Protein AF-A0A2A4W4A3-F1 (afdb_monomer)

Structure (mmCIF, N/CA/C/O backbone):
data_AF-A0A2A4W4A3-F1
#
_entry.id   AF-A0A2A4W4A3-F1
#
loop_
_atom_site.group_PDB
_atom_site.id
_atom_site.type_symbol
_atom_site.label_atom_id
_atom_site.label_alt_id
_atom_site.label_comp_id
_atom_site.label_asym_id
_atom_site.label_entity_id
_atom_site.label_seq_id
_atom_site.pdbx_PDB_ins_code
_atom_site.Cartn_x
_atom_site.Cartn_y
_atom_site.Cartn_z
_atom_site.occupancy
_atom_site.B_iso_or_equiv
_atom_site.auth_seq_id
_atom_site.auth_comp_id
_atom_site.auth_asym_id
_atom_site.auth_atom_id
_atom_site.pdbx_PDB_model_num
ATOM 1 N N . MET A 1 1 ? 44.476 -10.614 -15.004 1.00 56.69 1 MET A N 1
ATOM 2 C CA . MET A 1 1 ? 43.140 -10.050 -14.685 1.00 56.69 1 MET A CA 1
ATOM 3 C C . MET A 1 1 ? 42.262 -10.934 -13.776 1.00 56.69 1 MET A C 1
ATOM 5 O O . MET A 1 1 ? 41.176 -10.491 -13.438 1.00 56.69 1 MET A O 1
ATOM 9 N N . GLY A 1 2 ? 42.696 -12.119 -13.307 1.00 57.00 2 GLY A N 1
ATOM 10 C CA . GLY A 1 2 ? 41.858 -12.995 -12.454 1.00 57.00 2 GLY A CA 1
ATOM 11 C C . GLY A 1 2 ? 41.761 -12.610 -10.965 1.00 57.00 2 GLY A C 1
ATOM 12 O O . GLY A 1 2 ? 40.708 -12.763 -10.360 1.00 57.00 2 GLY A O 1
ATOM 13 N N . LEU A 1 3 ? 42.813 -12.021 -10.385 1.00 56.38 3 LEU A N 1
ATOM 14 C CA . LEU A 1 3 ? 42.888 -11.751 -8.936 1.00 56.38 3 LEU A CA 1
ATOM 15 C C . LEU A 1 3 ? 41.936 -10.642 -8.440 1.00 56.38 3 LEU A C 1
ATOM 17 O O . LEU A 1 3 ? 41.544 -10.627 -7.275 1.00 56.38 3 LEU A O 1
ATOM 21 N N . ALA A 1 4 ? 41.541 -9.704 -9.305 1.00 59.66 4 ALA A N 1
ATOM 22 C CA . ALA A 1 4 ? 40.637 -8.613 -8.923 1.00 59.66 4 ALA A CA 1
ATOM 23 C C . ALA A 1 4 ? 39.175 -9.081 -8.777 1.00 59.66 4 ALA A C 1
ATOM 25 O O . ALA A 1 4 ? 38.433 -8.556 -7.946 1.00 59.66 4 ALA A O 1
ATOM 26 N N . LEU A 1 5 ? 38.771 -10.092 -9.552 1.00 58.62 5 LEU A N 1
ATOM 27 C CA . LEU A 1 5 ? 37.419 -10.654 -9.519 1.00 58.62 5 LEU A CA 1
ATOM 28 C C . LEU A 1 5 ? 37.188 -11.523 -8.276 1.00 58.62 5 LEU A C 1
ATOM 30 O O . LEU A 1 5 ? 36.138 -11.415 -7.641 1.00 58.62 5 LEU A O 1
ATOM 34 N N . GLU A 1 6 ? 38.182 -12.317 -7.879 1.00 62.84 6 GLU A N 1
ATOM 35 C CA . GLU A 1 6 ? 38.089 -13.180 -6.694 1.00 62.84 6 GLU A CA 1
ATOM 36 C C . GLU A 1 6 ? 38.013 -12.367 -5.395 1.00 62.84 6 GLU A C 1
ATOM 38 O O . GLU A 1 6 ? 37.183 -12.650 -4.526 1.00 62.84 6 GLU A O 1
ATOM 43 N N . ASN A 1 7 ? 38.792 -11.286 -5.292 1.00 70.44 7 ASN A N 1
ATOM 44 C CA . ASN A 1 7 ? 38.771 -10.408 -4.121 1.00 70.44 7 ASN A CA 1
ATOM 45 C C . ASN A 1 7 ? 37.422 -9.686 -3.945 1.00 70.44 7 ASN A C 1
ATOM 47 O O . ASN A 1 7 ? 36.912 -9.603 -2.827 1.00 70.44 7 ASN A O 1
ATOM 51 N N . ASN A 1 8 ? 36.794 -9.240 -5.040 1.00 73.69 8 ASN A N 1
ATOM 52 C CA . ASN A 1 8 ? 35.477 -8.591 -5.005 1.00 73.69 8 ASN A CA 1
ATOM 53 C C . ASN A 1 8 ? 34.369 -9.567 -4.564 1.00 73.69 8 ASN A C 1
ATOM 55 O O . ASN A 1 8 ? 33.483 -9.220 -3.776 1.00 73.69 8 ASN A O 1
ATOM 59 N N . LEU A 1 9 ? 34.437 -10.820 -5.028 1.00 73.81 9 LEU A N 1
ATOM 60 C CA . LEU A 1 9 ? 33.472 -11.854 -4.658 1.00 73.81 9 LEU A CA 1
ATOM 61 C C . LEU A 1 9 ? 33.577 -12.215 -3.168 1.00 73.81 9 LEU A C 1
ATOM 63 O O . LEU A 1 9 ? 32.561 -12.294 -2.470 1.00 73.81 9 LEU A O 1
ATOM 67 N N . LEU A 1 10 ? 34.802 -12.376 -2.660 1.00 71.88 10 LEU A N 1
ATOM 68 C CA . LEU A 1 10 ? 35.056 -12.677 -1.250 1.00 71.88 10 LEU A CA 1
ATOM 69 C C . LEU A 1 10 ? 34.608 -11.538 -0.327 1.00 71.88 10 LEU A C 1
ATOM 71 O O . LEU A 1 10 ? 34.038 -11.792 0.738 1.00 71.88 10 LEU A O 1
ATOM 75 N N . GLU A 1 11 ? 34.789 -10.286 -0.744 1.00 74.94 11 GLU A N 1
ATOM 76 C CA . GLU A 1 11 ? 34.325 -9.125 0.013 1.00 74.94 11 GLU A CA 1
ATOM 77 C C . GLU A 1 11 ? 32.788 -9.053 0.071 1.00 74.94 11 GLU A C 1
ATOM 79 O O . GLU A 1 11 ? 32.203 -8.890 1.149 1.00 74.94 11 GLU A O 1
ATOM 84 N N . LYS A 1 12 ? 32.106 -9.299 -1.057 1.00 71.88 12 LYS A N 1
ATOM 85 C CA . LYS A 1 12 ? 30.635 -9.380 -1.113 1.00 71.88 12 LYS A CA 1
ATOM 86 C C . LYS A 1 12 ? 30.081 -10.492 -0.222 1.00 71.88 12 LYS A C 1
ATOM 88 O O . LYS A 1 12 ? 29.077 -10.284 0.467 1.00 71.88 12 LYS A O 1
ATOM 93 N N . LEU A 1 13 ? 30.724 -11.660 -0.192 1.00 75.69 13 LEU A N 1
ATOM 94 C CA . LEU A 1 13 ? 30.311 -12.776 0.665 1.00 75.69 13 LEU A CA 1
ATOM 95 C C . LEU A 1 13 ? 30.514 -12.464 2.156 1.00 75.69 13 LEU A C 1
ATOM 97 O O . LEU A 1 13 ? 29.621 -12.737 2.967 1.00 75.69 13 LEU A O 1
ATOM 101 N N . ARG A 1 14 ? 31.633 -11.824 2.519 1.00 76.00 14 ARG A N 1
ATOM 102 C CA . ARG A 1 14 ? 31.913 -11.379 3.894 1.00 76.00 14 ARG A CA 1
ATOM 103 C C . ARG A 1 14 ? 30.868 -10.371 4.383 1.00 76.00 14 ARG A C 1
ATOM 105 O O . ARG A 1 14 ? 30.318 -10.540 5.475 1.00 76.00 14 ARG A O 1
ATOM 112 N N . ASN A 1 15 ? 30.517 -9.392 3.549 1.00 68.50 15 ASN A N 1
ATOM 113 C CA . ASN A 1 15 ? 29.522 -8.367 3.877 1.00 68.50 15 ASN A CA 1
ATOM 114 C C . ASN A 1 15 ? 28.115 -8.960 4.050 1.00 68.50 15 ASN A C 1
ATOM 116 O O . ASN A 1 15 ? 27.426 -8.648 5.024 1.00 68.50 15 ASN A O 1
ATOM 120 N N . ARG A 1 16 ? 27.713 -9.908 3.191 1.00 74.25 16 ARG A N 1
ATOM 121 C CA . ARG A 1 16 ? 26.430 -10.623 3.334 1.00 74.25 16 ARG A CA 1
ATOM 122 C C . ARG A 1 16 ? 26.337 -11.400 4.651 1.00 74.25 16 ARG A C 1
ATOM 124 O O . ARG A 1 16 ? 25.284 -11.387 5.292 1.00 74.25 16 ARG A O 1
ATOM 131 N N . LYS A 1 17 ? 27.422 -12.055 5.081 1.00 65.44 17 LYS A N 1
ATOM 132 C CA . LYS A 1 17 ? 27.455 -12.826 6.338 1.00 65.44 17 LYS A CA 1
ATOM 133 C C . LYS A 1 17 ? 27.334 -11.918 7.568 1.00 65.44 17 LYS A C 1
ATOM 135 O O . LYS A 1 17 ? 26.594 -12.248 8.494 1.00 65.44 17 LYS A O 1
ATOM 140 N N . MET A 1 18 ? 27.980 -10.748 7.553 1.00 63.12 18 MET A N 1
ATOM 141 C CA . MET A 1 18 ? 27.863 -9.768 8.642 1.00 63.12 18 MET A CA 1
ATOM 142 C C . MET A 1 18 ? 26.459 -9.165 8.764 1.00 63.12 18 MET A C 1
ATOM 144 O O . MET A 1 18 ? 25.959 -9.015 9.880 1.00 63.12 18 MET A O 1
ATOM 148 N N . ILE A 1 19 ? 25.797 -8.860 7.643 1.00 64.44 19 ILE A N 1
ATOM 149 C CA . ILE A 1 19 ? 24.442 -8.282 7.644 1.00 64.44 19 ILE A CA 1
ATOM 150 C C . ILE A 1 19 ? 23.427 -9.260 8.256 1.00 64.44 19 ILE A C 1
ATOM 152 O O . ILE A 1 19 ? 22.648 -8.873 9.128 1.00 64.44 19 ILE A O 1
ATOM 156 N N . LYS A 1 20 ? 23.488 -10.547 7.883 1.00 62.09 20 LYS A N 1
ATOM 157 C CA . LYS A 1 20 ? 22.608 -11.589 8.446 1.00 62.09 20 LYS A CA 1
ATOM 158 C C . LYS A 1 20 ? 22.770 -11.736 9.963 1.00 62.09 20 LYS A C 1
ATOM 160 O O . LYS A 1 20 ? 21.777 -11.866 10.675 1.00 62.09 20 LYS A O 1
ATOM 165 N N . ASN A 1 21 ? 24.003 -11.657 10.469 1.00 61.12 21 ASN A N 1
ATOM 166 C CA . ASN A 1 21 ? 24.267 -11.795 11.903 1.00 61.12 21 ASN A CA 1
ATOM 167 C C . ASN A 1 21 ? 23.737 -10.598 12.719 1.00 61.12 21 ASN A C 1
ATOM 169 O O . ASN A 1 21 ? 23.207 -10.772 13.816 1.00 61.12 21 ASN A O 1
ATOM 173 N N . LYS A 1 22 ? 23.815 -9.376 12.167 1.00 59.53 22 LYS A N 1
ATOM 174 C CA . LYS A 1 22 ? 23.243 -8.175 12.803 1.00 59.53 22 LYS A CA 1
ATOM 175 C C . LYS A 1 22 ? 21.714 -8.229 12.866 1.00 59.53 22 LYS A C 1
ATOM 177 O O . LYS A 1 22 ? 21.147 -7.920 13.911 1.00 59.53 22 LYS A O 1
ATOM 182 N N . LEU A 1 23 ? 21.057 -8.668 11.792 1.00 57.56 23 LEU A N 1
ATOM 183 C CA . LEU A 1 23 ? 19.596 -8.794 11.739 1.00 57.56 23 LEU A CA 1
ATOM 184 C C . LEU A 1 23 ? 19.067 -9.808 12.765 1.00 57.56 23 LEU A C 1
ATOM 186 O O . LEU A 1 23 ? 18.108 -9.512 13.475 1.00 57.56 23 LEU A O 1
ATOM 190 N N . ASN A 1 24 ? 19.738 -10.954 12.926 1.00 55.69 24 ASN A N 1
ATOM 191 C CA . ASN A 1 24 ? 19.313 -11.981 13.883 1.00 55.69 24 ASN A CA 1
ATOM 192 C C . ASN A 1 24 ? 19.413 -11.503 15.350 1.00 55.69 24 ASN A C 1
ATOM 194 O O . ASN A 1 24 ? 18.561 -11.812 16.184 1.00 55.69 24 ASN A O 1
ATOM 198 N N . LYS A 1 25 ? 20.420 -10.674 15.662 1.00 54.91 25 LYS A N 1
ATOM 199 C CA . LYS A 1 25 ? 20.596 -10.081 16.998 1.00 54.91 25 LYS A CA 1
ATOM 200 C C . LYS A 1 25 ? 19.495 -9.069 17.343 1.00 54.91 25 LYS A C 1
ATOM 202 O O . LYS A 1 25 ? 19.051 -9.025 18.487 1.00 54.91 25 LYS A O 1
ATOM 207 N N . ILE A 1 26 ? 19.027 -8.289 16.365 1.00 57.72 26 ILE A N 1
ATOM 208 C CA . ILE A 1 26 ? 17.979 -7.273 16.569 1.00 57.72 26 ILE A CA 1
ATOM 209 C C . ILE A 1 26 ? 16.604 -7.925 16.800 1.00 57.72 26 ILE A C 1
ATOM 211 O O . ILE A 1 26 ? 15.842 -7.458 17.647 1.00 57.72 26 ILE A O 1
ATOM 215 N N . VAL A 1 27 ? 16.298 -9.027 16.105 1.00 56.94 27 VAL A N 1
ATOM 216 C CA . VAL A 1 27 ? 15.016 -9.746 16.251 1.00 56.94 27 VAL A CA 1
ATOM 217 C C . VAL A 1 27 ? 14.919 -10.464 17.607 1.00 56.94 27 VAL A C 1
ATOM 219 O O . VAL A 1 27 ? 13.874 -10.425 18.254 1.00 56.94 27 VAL A O 1
ATOM 222 N N . SER A 1 28 ? 16.025 -11.031 18.101 1.00 47.09 28 SER A N 1
ATOM 223 C CA . SER A 1 28 ? 16.063 -11.738 19.393 1.00 47.09 28 SER A CA 1
ATOM 224 C C . SER A 1 28 ? 15.859 -10.815 20.609 1.00 47.09 28 SER A C 1
ATOM 226 O O . SER A 1 28 ? 15.285 -11.227 21.619 1.00 47.09 28 SER A O 1
ATOM 228 N N . GLN A 1 29 ? 16.266 -9.541 20.523 1.00 48.06 29 GLN A N 1
ATOM 229 C CA . GLN A 1 29 ? 16.205 -8.625 21.668 1.00 48.06 29 GLN A CA 1
ATOM 230 C C . GLN A 1 29 ? 14.816 -7.996 21.883 1.00 48.06 29 GLN A C 1
ATOM 232 O O . GLN A 1 29 ? 14.433 -7.731 23.021 1.00 48.06 29 GLN A O 1
ATOM 237 N N . LYS A 1 30 ? 14.030 -7.800 20.815 1.00 52.59 30 LYS A N 1
ATOM 238 C CA . LYS A 1 30 ? 12.690 -7.186 20.900 1.00 52.59 30 LYS A CA 1
ATOM 239 C C . LYS A 1 30 ? 11.586 -8.170 21.299 1.00 52.59 30 LYS A C 1
ATOM 241 O O . LYS A 1 30 ? 10.571 -7.751 21.844 1.00 52.59 30 LYS A O 1
ATOM 246 N N . SER A 1 31 ? 11.804 -9.473 21.106 1.00 45.81 31 SER A N 1
ATOM 247 C CA . SER A 1 31 ? 10.813 -10.508 21.434 1.00 45.81 31 SER A CA 1
ATOM 248 C C . SER A 1 31 ? 10.644 -10.759 22.939 1.00 45.81 31 SER A C 1
ATOM 250 O O . SER A 1 31 ? 9.613 -11.282 23.346 1.00 45.81 31 SER A O 1
ATOM 252 N N . LYS A 1 32 ? 11.629 -10.400 23.775 1.00 50.50 32 LYS A N 1
ATOM 253 C CA . LYS A 1 32 ? 11.569 -10.627 25.234 1.00 50.50 32 LYS A CA 1
ATOM 254 C C . LYS A 1 32 ? 10.858 -9.508 25.998 1.00 50.50 32 LYS A C 1
ATOM 256 O O . LYS A 1 32 ? 10.380 -9.741 27.101 1.00 50.50 32 LYS A O 1
ATOM 261 N N . LEU A 1 33 ? 10.762 -8.315 25.408 1.00 48.47 33 LEU A N 1
ATOM 262 C CA . LEU A 1 33 ? 10.123 -7.158 26.042 1.00 48.47 33 LEU A CA 1
ATOM 263 C C . LEU A 1 33 ? 8.587 -7.201 25.932 1.00 48.47 33 LEU A C 1
ATOM 265 O O . LEU A 1 33 ? 7.895 -6.617 26.755 1.00 48.47 33 LEU A O 1
ATOM 269 N N . LEU A 1 34 ? 8.049 -7.931 24.949 1.00 49.03 34 LEU A N 1
ATOM 270 C CA . LEU A 1 34 ? 6.610 -7.981 24.670 1.00 49.03 34 LEU A CA 1
ATOM 271 C C . LEU A 1 34 ? 5.824 -8.914 25.615 1.00 49.03 34 LEU A C 1
ATOM 273 O O . LEU A 1 34 ? 4.609 -8.796 25.716 1.00 49.03 34 LEU A O 1
ATOM 277 N N . VAL A 1 35 ? 6.496 -9.814 26.340 1.00 54.66 35 VAL A N 1
AT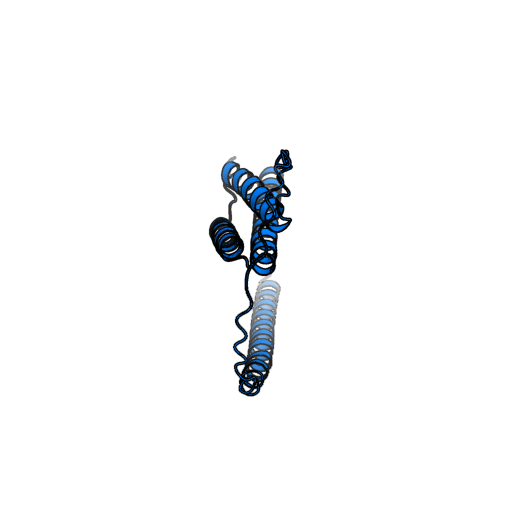OM 278 C CA . VAL A 1 35 ? 5.833 -10.814 27.203 1.00 54.66 35 VAL A CA 1
ATOM 279 C C . VAL A 1 35 ? 5.485 -10.264 28.598 1.00 54.66 35 VAL A C 1
ATOM 281 O O . VAL A 1 35 ? 4.599 -10.794 29.259 1.00 54.66 35 VAL A O 1
ATOM 284 N N . PHE A 1 36 ? 6.106 -9.169 29.050 1.00 52.53 36 PHE A N 1
ATOM 285 C CA . PHE A 1 36 ? 5.947 -8.688 30.434 1.00 52.53 36 PHE A CA 1
ATOM 286 C C . PHE A 1 36 ? 4.762 -7.735 30.687 1.00 52.53 36 PHE A C 1
ATOM 288 O O . PHE A 1 36 ? 4.448 -7.471 31.843 1.00 52.53 36 PHE A O 1
ATOM 295 N N . VAL A 1 37 ? 4.075 -7.225 29.657 1.00 54.91 37 VAL A N 1
ATOM 296 C CA . VAL A 1 37 ? 3.047 -6.169 29.827 1.00 54.91 37 VAL A CA 1
ATOM 297 C C . VAL A 1 37 ? 1.618 -6.724 29.998 1.00 54.91 37 VAL A C 1
ATOM 299 O O . VAL A 1 37 ? 0.723 -6.005 30.428 1.00 54.91 37 VAL A O 1
ATOM 302 N N . LEU A 1 38 ? 1.382 -8.018 29.753 1.00 49.16 38 LEU A N 1
ATOM 303 C CA . LEU A 1 38 ? 0.025 -8.592 29.707 1.00 49.16 38 LEU A CA 1
ATOM 304 C C . LEU A 1 38 ? -0.571 -9.012 31.072 1.00 49.16 38 LEU A C 1
ATOM 306 O O . LEU A 1 38 ? -1.685 -9.521 31.109 1.00 49.16 38 LEU A O 1
ATOM 310 N N . ALA A 1 39 ? 0.132 -8.822 32.195 1.00 51.75 39 ALA A N 1
ATOM 311 C CA . ALA A 1 39 ? -0.244 -9.424 33.485 1.00 51.75 39 ALA A CA 1
ATOM 312 C C . ALA A 1 39 ? -0.909 -8.482 34.517 1.00 51.75 39 ALA A C 1
ATOM 314 O O . ALA A 1 39 ? -1.141 -8.911 35.642 1.00 51.75 39 ALA A O 1
ATOM 315 N N . MET A 1 40 ? -1.206 -7.217 34.191 1.00 57.47 40 MET A N 1
ATOM 316 C CA . MET A 1 40 ? -1.593 -6.209 35.208 1.00 57.47 40 MET A CA 1
ATOM 317 C C . MET A 1 40 ? -2.946 -5.504 34.997 1.00 57.47 40 MET A C 1
ATOM 31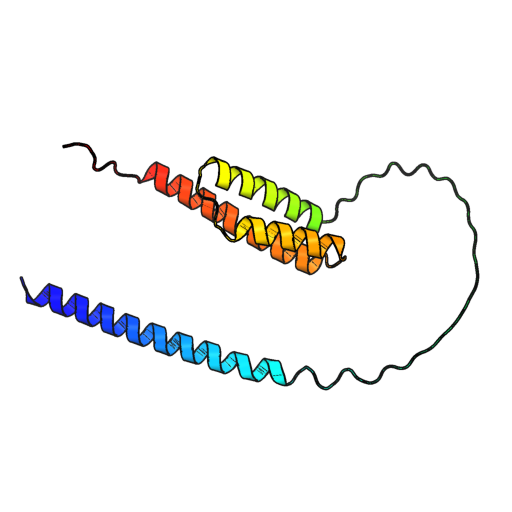9 O O . MET A 1 40 ? -3.225 -4.512 35.659 1.00 57.47 40 MET A O 1
ATOM 323 N N . LEU A 1 41 ? -3.828 -6.002 34.126 1.00 57.94 41 LEU A N 1
ATOM 324 C CA . LEU A 1 41 ? -5.141 -5.380 33.858 1.00 57.94 41 LEU A CA 1
ATOM 325 C C . LEU A 1 41 ? -6.311 -6.289 34.240 1.00 57.94 41 LEU A C 1
ATOM 327 O O . LEU A 1 41 ? -7.237 -6.529 33.472 1.00 57.94 41 LEU A O 1
ATOM 331 N N . SER A 1 42 ? -6.273 -6.813 35.459 1.00 56.38 42 SER A N 1
ATOM 332 C CA . SER A 1 42 ? -7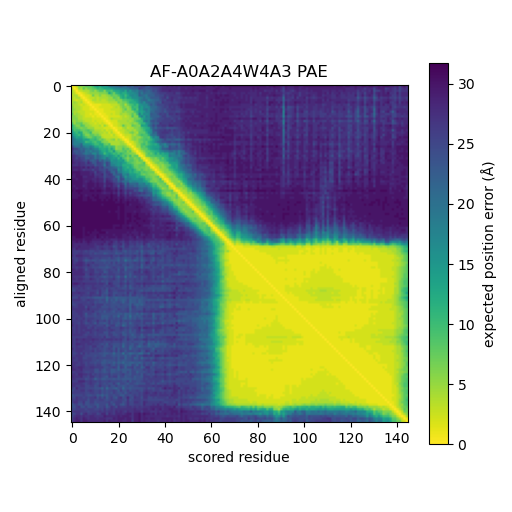.399 -7.532 36.053 1.00 56.38 42 SER A CA 1
ATOM 333 C C . SER A 1 42 ? -7.630 -7.002 37.455 1.00 56.38 42 SER A C 1
ATOM 335 O O . SER A 1 42 ? -7.153 -7.605 38.401 1.00 56.38 42 SER A O 1
ATOM 337 N N . LEU A 1 43 ? -8.285 -5.842 37.563 1.00 57.09 43 LEU A N 1
ATOM 338 C CA . LEU A 1 43 ? -9.145 -5.425 38.680 1.00 57.09 43 LEU A CA 1
ATOM 339 C C . LEU A 1 43 ? -9.681 -4.009 38.381 1.00 57.09 43 LEU A C 1
ATOM 341 O O . LEU A 1 43 ? -9.042 -3.018 38.709 1.00 57.09 43 LEU A O 1
ATOM 345 N N . SER A 1 44 ? -10.855 -3.914 37.756 1.00 56.94 44 SER A N 1
ATOM 346 C CA . SER A 1 44 ? -11.744 -2.757 37.919 1.00 56.94 44 SER A CA 1
ATOM 347 C C . SER A 1 44 ? -13.182 -3.232 37.785 1.00 56.94 44 SER A C 1
ATOM 349 O O . SER A 1 44 ? -13.571 -3.848 36.796 1.00 56.94 44 SER A O 1
ATOM 351 N N . ALA A 1 45 ? -13.907 -3.025 38.874 1.00 53.12 45 ALA A N 1
ATOM 352 C CA . ALA A 1 45 ? -15.205 -3.579 39.185 1.00 53.12 45 ALA A CA 1
ATOM 353 C C . ALA A 1 45 ? -16.343 -2.949 38.370 1.00 53.12 45 ALA A C 1
ATOM 355 O O . ALA A 1 45 ? -16.299 -1.775 38.008 1.00 53.12 45 ALA A O 1
ATOM 356 N N . CYS A 1 46 ? -17.401 -3.737 38.174 1.00 54.47 46 CYS A N 1
ATOM 357 C CA . CYS A 1 46 ? -18.739 -3.271 37.837 1.00 54.47 46 CYS A CA 1
ATOM 358 C C . CYS A 1 46 ? -19.187 -2.155 38.790 1.00 54.47 46 CYS A C 1
ATOM 360 O O . CYS A 1 46 ? -19.202 -2.365 40.002 1.00 54.47 46 CYS A O 1
ATOM 362 N N . GLN A 1 47 ? -19.692 -1.046 38.251 1.00 49.81 47 GLN A N 1
ATOM 363 C CA . GLN A 1 47 ? -20.813 -0.352 38.874 1.00 49.81 47 GLN A CA 1
ATOM 364 C C . GLN A 1 47 ? -21.881 -0.092 37.818 1.00 49.81 47 GLN A C 1
ATOM 366 O O . GLN A 1 47 ? -21.629 0.458 36.751 1.00 49.81 47 GLN A O 1
ATOM 371 N N . LYS A 1 48 ? -23.059 -0.615 38.139 1.00 56.22 48 LYS A N 1
ATOM 372 C CA . LYS A 1 48 ? -24.317 -0.511 37.424 1.00 56.22 48 LYS A CA 1
ATOM 373 C C . LYS A 1 48 ? -25.033 0.706 38.004 1.00 56.22 48 LYS A C 1
ATOM 375 O O . LYS A 1 48 ? -25.253 0.733 39.212 1.00 56.22 48 LYS A O 1
ATOM 380 N N . THR A 1 49 ? -25.406 1.664 37.170 1.00 54.53 49 THR A N 1
ATOM 381 C CA . THR A 1 49 ? -26.310 2.750 37.559 1.00 54.53 49 THR A CA 1
ATOM 382 C C . THR A 1 49 ? -27.219 3.066 36.385 1.00 54.53 49 THR A C 1
ATOM 384 O O . THR A 1 49 ? -26.809 3.663 35.394 1.00 54.53 49 THR A O 1
ATOM 387 N N . ASP A 1 50 ? -28.459 2.607 36.517 1.00 59.53 50 ASP A N 1
ATOM 388 C CA . ASP A 1 50 ? -29.596 3.033 35.718 1.00 59.53 50 ASP A CA 1
ATOM 389 C C . ASP A 1 50 ? -29.931 4.495 36.085 1.00 59.53 50 ASP A C 1
ATOM 391 O O . ASP A 1 50 ? -30.033 4.833 37.267 1.00 59.53 50 ASP A O 1
ATOM 395 N N . SER A 1 51 ? -30.093 5.379 35.098 1.00 43.03 51 SER A N 1
ATOM 396 C CA . SER A 1 51 ? -30.801 6.660 35.263 1.00 43.03 51 SER A CA 1
ATOM 397 C C . SER A 1 51 ? -31.277 7.200 33.918 1.00 43.03 51 SER A C 1
ATOM 399 O O . SER A 1 51 ? -30.519 7.735 33.117 1.00 43.03 51 SER A O 1
ATOM 401 N N . GLU A 1 52 ? -32.558 6.926 33.702 1.00 44.03 52 GLU A N 1
ATOM 402 C CA . GLU A 1 52 ? -33.614 7.710 33.063 1.00 44.03 52 GLU A CA 1
ATOM 403 C C . GLU A 1 52 ? -33.253 8.966 32.242 1.00 44.03 52 GLU A C 1
ATOM 405 O O . GLU A 1 52 ? -32.675 9.936 32.720 1.00 44.03 52 GLU A O 1
ATOM 410 N N . THR A 1 53 ? -33.764 8.935 31.007 1.00 48.78 53 THR A N 1
ATOM 411 C CA . THR A 1 53 ? -34.661 9.929 30.394 1.00 48.78 53 THR A CA 1
ATOM 412 C C . THR A 1 53 ? -34.294 11.410 30.492 1.00 48.78 53 THR A C 1
ATOM 414 O O . THR A 1 53 ? -34.507 12.078 31.499 1.00 48.78 53 THR A O 1
ATOM 417 N N . SER A 1 54 ? -33.982 11.986 29.332 1.00 37.16 54 SER A N 1
ATOM 418 C CA . SER A 1 54 ? -34.491 13.308 28.959 1.00 37.16 54 SER A CA 1
ATOM 419 C C . SER A 1 54 ? -34.689 13.375 27.449 1.00 37.16 54 SER A C 1
ATOM 421 O O . SER A 1 54 ? -33.744 13.454 26.670 1.00 37.16 54 SER A O 1
ATOM 423 N N . THR A 1 55 ? -35.960 13.314 27.061 1.00 52.75 55 THR A N 1
ATOM 424 C CA . THR A 1 55 ? -36.499 13.912 25.840 1.00 52.75 55 THR A CA 1
ATOM 425 C C . THR A 1 55 ? -36.003 15.344 25.700 1.00 52.75 55 THR A C 1
ATOM 427 O O . THR A 1 55 ? -36.177 16.138 26.620 1.00 52.75 55 THR A O 1
ATOM 430 N N . ASN A 1 56 ? -35.468 15.676 24.532 1.00 45.94 56 ASN A N 1
ATOM 431 C CA . ASN A 1 56 ? -35.683 16.976 23.920 1.00 45.94 56 ASN A CA 1
ATOM 432 C C . ASN A 1 56 ? -35.656 16.784 22.409 1.00 45.94 56 ASN A C 1
ATOM 434 O O . ASN A 1 56 ? -34.601 16.669 21.787 1.00 45.94 56 ASN A O 1
ATOM 438 N N . ASP A 1 57 ? -36.862 16.740 21.852 1.00 57.31 57 ASP A N 1
ATOM 439 C CA . ASP A 1 57 ? -37.115 17.125 20.480 1.00 57.31 57 ASP A CA 1
ATOM 440 C C . ASP A 1 57 ? -36.607 18.554 20.300 1.00 57.31 57 ASP A C 1
ATOM 442 O O . ASP A 1 57 ? -37.126 19.496 20.900 1.00 57.31 57 ASP A O 1
ATOM 446 N N . ASN A 1 58 ? -35.594 18.732 19.463 1.00 46.56 58 ASN A N 1
ATOM 447 C CA . ASN A 1 58 ? -35.448 19.999 18.779 1.00 46.56 58 ASN A CA 1
ATOM 448 C C . ASN A 1 58 ? -35.000 19.722 17.354 1.00 46.56 58 ASN A C 1
ATOM 450 O O . ASN A 1 58 ? -33.858 19.353 17.083 1.00 46.56 58 ASN A O 1
ATOM 454 N N . ALA A 1 59 ? -35.971 19.857 16.457 1.00 54.06 59 ALA A N 1
ATOM 455 C CA . ALA A 1 59 ? -35.771 19.879 15.030 1.00 54.06 59 ALA A CA 1
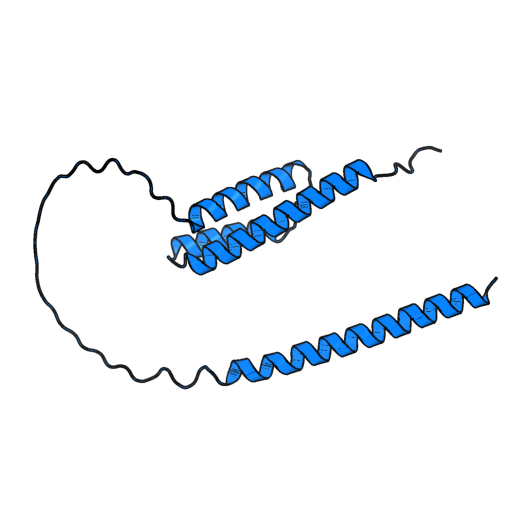ATOM 456 C C . ALA A 1 59 ? -34.895 21.088 14.684 1.00 54.06 59 ALA A C 1
ATOM 458 O O . ALA A 1 59 ? -35.381 22.201 14.500 1.00 54.06 59 ALA A O 1
ATOM 459 N N . SER A 1 60 ? -33.594 20.845 14.594 1.00 41.12 60 SER A N 1
ATOM 460 C CA . SER A 1 60 ? -32.684 21.672 13.824 1.00 41.12 60 SER A CA 1
ATOM 461 C C . SER A 1 60 ? -32.359 20.897 12.565 1.00 41.12 60 SER A C 1
ATOM 463 O O . SER A 1 60 ? -31.790 19.810 12.610 1.00 41.12 60 SER A O 1
ATOM 465 N N . THR A 1 61 ? -32.774 21.460 11.438 1.00 49.44 61 THR A N 1
ATOM 466 C CA . THR A 1 61 ? -32.293 21.122 10.105 1.00 49.44 61 THR A CA 1
ATOM 467 C C . THR A 1 61 ? -30.772 21.261 10.095 1.00 49.44 61 THR A C 1
ATOM 469 O O . THR A 1 61 ? -30.235 22.326 9.796 1.00 49.44 61 THR A O 1
ATOM 472 N N . GLU A 1 62 ? -30.070 20.193 10.464 1.00 45.22 62 GLU A N 1
ATOM 473 C CA . GLU A 1 62 ? -28.647 20.059 10.216 1.00 45.22 62 GLU A CA 1
ATOM 474 C C . GLU A 1 62 ? -28.485 19.791 8.726 1.00 45.22 62 GLU A C 1
ATOM 476 O O . GLU A 1 62 ? -28.790 18.717 8.203 1.00 45.22 62 GLU A O 1
ATOM 481 N N . ILE A 1 63 ? -28.000 20.809 8.023 1.00 49.25 63 ILE A N 1
ATOM 482 C CA . ILE A 1 63 ? -27.186 20.562 6.846 1.00 49.25 63 ILE A CA 1
ATOM 483 C C . ILE A 1 63 ? -26.062 19.670 7.365 1.00 49.25 63 ILE A C 1
ATOM 485 O O . ILE A 1 63 ? -25.224 20.123 8.141 1.00 49.25 63 ILE A O 1
ATOM 489 N N . VAL A 1 64 ? -26.128 18.384 7.016 1.00 44.59 64 VAL A N 1
ATOM 490 C CA . VAL A 1 64 ? -25.084 17.391 7.260 1.00 44.59 64 VAL A CA 1
ATOM 491 C C . VAL A 1 64 ? -23.874 17.851 6.456 1.00 44.59 64 VAL A C 1
ATOM 493 O O . VAL A 1 64 ? -23.628 17.413 5.334 1.00 44.59 64 VAL A O 1
ATOM 496 N N . GLU A 1 65 ? -23.151 18.823 6.999 1.00 44.78 65 GLU A N 1
ATOM 497 C CA . GLU A 1 65 ? -21.804 19.136 6.584 1.00 44.78 65 GLU A CA 1
ATOM 498 C C . GLU A 1 65 ? -20.994 17.922 7.005 1.00 44.78 65 GLU A C 1
ATOM 500 O O . GLU A 1 65 ? -20.687 17.705 8.178 1.00 44.78 65 GLU A O 1
ATOM 505 N N . GLN A 1 66 ? -20.828 17.042 6.022 1.00 46.47 66 GLN A N 1
ATOM 506 C CA . GLN A 1 66 ? -20.198 15.746 6.119 1.00 46.47 66 GLN A CA 1
ATOM 507 C C . GLN A 1 66 ? -18.777 15.964 6.634 1.00 46.47 66 GLN A C 1
ATOM 509 O O . GLN A 1 66 ? -17.839 16.172 5.869 1.00 46.47 66 GLN A O 1
ATOM 514 N N . THR A 1 67 ? -18.633 15.960 7.955 1.00 54.69 67 THR A N 1
ATOM 515 C CA . THR A 1 67 ? -17.367 15.989 8.675 1.00 54.69 67 THR A CA 1
ATOM 516 C C . THR A 1 67 ? -16.723 14.626 8.468 1.00 54.69 67 THR A C 1
ATOM 518 O O . THR A 1 67 ? -16.723 13.754 9.331 1.00 54.69 67 THR A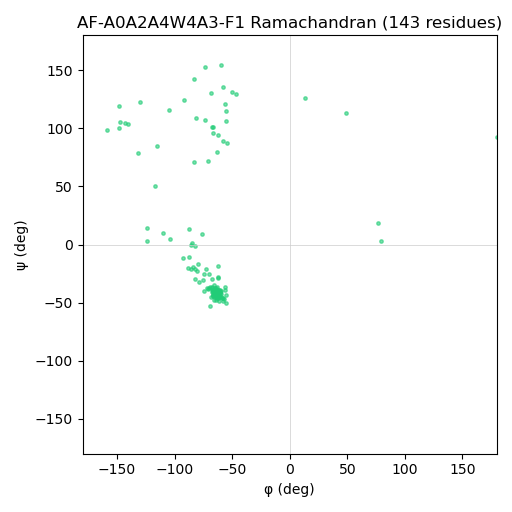 O 1
ATOM 521 N N . THR A 1 68 ? -16.240 14.399 7.245 1.00 70.38 68 THR A N 1
ATOM 522 C CA . THR A 1 68 ? -15.456 13.223 6.888 1.00 70.38 68 THR A CA 1
ATOM 523 C C . THR A 1 68 ? -14.263 13.177 7.822 1.00 70.38 68 THR A C 1
ATOM 525 O O . THR A 1 68 ? -13.491 14.137 7.897 1.00 70.38 68 THR A O 1
ATOM 528 N N . SER A 1 69 ? -14.143 12.080 8.566 1.00 87.94 69 SER A N 1
ATOM 529 C CA . SER A 1 69 ? -13.054 11.893 9.513 1.00 87.94 69 SER A CA 1
ATOM 530 C C . SER A 1 69 ? -11.708 11.940 8.783 1.00 87.94 69 SER A C 1
ATOM 532 O O . SER A 1 69 ? -11.601 11.623 7.595 1.00 87.94 69 SER A O 1
ATOM 534 N N . GLU A 1 70 ? -10.649 12.305 9.503 1.00 94.12 70 GLU A N 1
ATOM 535 C CA . GLU A 1 70 ? -9.296 12.313 8.937 1.00 94.12 70 GLU A CA 1
ATOM 536 C C . GLU A 1 70 ? -8.902 10.937 8.369 1.00 94.12 70 GLU A C 1
ATOM 538 O O . GLU A 1 70 ? -8.285 10.851 7.306 1.00 94.12 70 GLU A O 1
ATOM 543 N N . SER A 1 71 ? -9.328 9.842 9.014 1.00 96.38 71 SER A N 1
ATOM 544 C CA . SER A 1 71 ? -9.102 8.490 8.495 1.00 96.38 71 SER A CA 1
ATOM 545 C C . SER A 1 71 ? -9.788 8.262 7.147 1.00 96.38 71 SER A C 1
ATOM 547 O O . SER A 1 71 ? -9.166 7.683 6.255 1.00 96.38 71 SER A O 1
ATOM 549 N N . SER A 1 72 ? -11.012 8.768 6.959 1.00 97.00 72 SER A N 1
ATOM 550 C CA . SER A 1 72 ? -11.750 8.640 5.697 1.00 97.00 72 SER A CA 1
ATOM 551 C C . SER A 1 72 ? -11.021 9.367 4.571 1.00 97.00 72 SER A C 1
ATOM 553 O O . SER A 1 72 ? -10.873 8.827 3.471 1.00 97.00 72 SER A O 1
ATOM 555 N N . ASN A 1 73 ? -10.489 10.560 4.853 1.00 97.19 73 ASN A N 1
ATOM 556 C CA . ASN A 1 73 ? -9.698 11.329 3.892 1.00 97.19 73 ASN A CA 1
ATOM 557 C C . ASN A 1 73 ? -8.421 10.581 3.485 1.00 97.19 73 ASN A C 1
ATOM 559 O O . ASN A 1 73 ? -8.098 10.492 2.298 1.00 97.19 73 ASN A O 1
ATOM 563 N N . LEU A 1 74 ? -7.715 9.988 4.453 1.00 98.19 74 LEU A N 1
ATOM 564 C CA . LEU A 1 74 ? -6.517 9.189 4.188 1.00 98.19 74 LEU A CA 1
ATOM 565 C C . LEU A 1 74 ? -6.832 7.924 3.381 1.00 98.19 74 LEU A C 1
ATOM 567 O O . LEU A 1 74 ? -6.072 7.576 2.478 1.00 98.19 74 LEU A O 1
ATOM 571 N N . ILE A 1 75 ? -7.945 7.242 3.659 1.00 98.56 75 ILE A N 1
ATOM 572 C CA . ILE A 1 75 ? -8.385 6.062 2.897 1.00 98.56 75 ILE A CA 1
ATOM 573 C C . ILE A 1 75 ? -8.731 6.445 1.453 1.00 98.56 75 ILE A C 1
ATOM 575 O O . ILE A 1 75 ? -8.352 5.736 0.512 1.00 98.56 75 ILE A O 1
ATOM 579 N N . ALA A 1 76 ? -9.411 7.577 1.257 1.00 98.38 76 ALA A N 1
ATOM 580 C CA . ALA A 1 76 ? -9.730 8.094 -0.068 1.00 98.38 76 ALA A CA 1
ATOM 581 C C . ALA A 1 76 ? -8.456 8.440 -0.859 1.00 98.38 76 ALA A C 1
ATOM 583 O O . ALA A 1 76 ? -8.313 8.037 -2.016 1.00 98.38 76 ALA A O 1
ATOM 584 N N . GLU A 1 77 ? -7.489 9.113 -0.230 1.00 98.38 77 GLU A N 1
ATOM 585 C CA . GLU A 1 77 ? -6.200 9.426 -0.854 1.00 98.38 77 GLU A CA 1
ATOM 586 C C . GLU A 1 77 ? -5.385 8.159 -1.156 1.00 98.38 77 GLU A C 1
ATOM 588 O O . GLU A 1 77 ? -4.819 8.042 -2.245 1.00 98.38 77 GLU A O 1
ATOM 593 N N . ALA A 1 78 ? -5.363 7.178 -0.248 1.00 98.69 78 ALA A N 1
ATOM 594 C CA . ALA A 1 78 ? -4.724 5.884 -0.484 1.00 98.69 78 ALA A CA 1
ATOM 595 C C . ALA A 1 78 ? -5.300 5.198 -1.730 1.00 98.69 78 ALA A C 1
ATOM 597 O O . ALA A 1 78 ? -4.550 4.769 -2.606 1.00 98.69 78 ALA A O 1
ATOM 598 N N . SER A 1 79 ? -6.630 5.172 -1.843 1.00 98.69 79 SER A N 1
ATOM 599 C CA . SER A 1 79 ? -7.345 4.583 -2.980 1.00 98.69 79 SER A CA 1
ATOM 600 C C . SER A 1 79 ? -7.024 5.309 -4.288 1.00 98.69 79 SER A C 1
ATOM 602 O O . SER A 1 79 ? -6.715 4.677 -5.297 1.00 98.69 79 SER A O 1
ATOM 604 N N . LYS A 1 80 ? -7.013 6.647 -4.264 1.00 98.75 80 LYS A N 1
ATOM 605 C CA . LYS A 1 80 ? -6.664 7.483 -5.420 1.00 98.75 80 LYS A CA 1
ATOM 606 C C . LYS A 1 80 ? -5.232 7.245 -5.900 1.00 98.75 80 LYS A C 1
ATOM 608 O O . LYS A 1 80 ? -5.002 7.150 -7.103 1.00 98.75 80 LYS A O 1
ATOM 613 N N . GLN A 1 81 ? -4.260 7.173 -4.992 1.00 98.62 81 GLN A N 1
ATOM 614 C CA . GLN A 1 81 ? -2.859 6.939 -5.362 1.00 98.62 81 GLN A CA 1
ATOM 615 C C . GLN A 1 81 ? -2.633 5.502 -5.840 1.00 98.62 81 GLN A C 1
ATOM 617 O O . GLN A 1 81 ? -1.913 5.300 -6.817 1.00 98.62 81 GLN A O 1
ATOM 622 N N . SER A 1 82 ? -3.285 4.522 -5.209 1.00 98.69 82 SER A N 1
ATOM 623 C CA . SER A 1 82 ? -3.221 3.121 -5.634 1.00 98.69 82 SER A CA 1
ATOM 624 C C . SER A 1 82 ? -3.782 2.943 -7.043 1.00 98.69 82 SER A C 1
ATOM 626 O O . SER A 1 82 ? -3.172 2.258 -7.856 1.00 98.69 82 SER A O 1
ATOM 628 N N . ALA A 1 83 ? -4.892 3.613 -7.373 1.00 98.69 83 ALA A N 1
ATOM 629 C CA . ALA A 1 83 ? -5.464 3.580 -8.719 1.00 98.69 83 ALA A CA 1
ATOM 630 C C . ALA A 1 83 ? -4.482 4.101 -9.782 1.00 98.69 83 ALA A C 1
ATOM 632 O O . ALA A 1 83 ? -4.314 3.466 -10.819 1.00 98.69 83 ALA A O 1
ATOM 633 N N . LYS A 1 84 ? -3.768 5.198 -9.498 1.00 98.62 84 LYS A N 1
ATOM 634 C CA . LYS A 1 84 ? -2.721 5.716 -10.395 1.00 98.62 84 LYS A CA 1
ATOM 635 C C . LYS A 1 84 ? -1.562 4.733 -10.556 1.00 98.62 84 LYS A C 1
ATOM 637 O O . LYS A 1 84 ? -1.077 4.535 -11.661 1.00 98.62 84 LYS A O 1
ATOM 642 N N . ALA A 1 85 ? -1.104 4.121 -9.460 1.00 98.50 85 ALA A N 1
ATOM 643 C CA . ALA A 1 85 ? -0.028 3.129 -9.503 1.00 98.50 85 ALA A CA 1
ATOM 644 C C . ALA A 1 85 ? -0.427 1.889 -10.321 1.00 98.50 85 ALA A C 1
ATOM 646 O O . ALA A 1 85 ? 0.394 1.337 -11.054 1.00 98.50 85 ALA A O 1
ATOM 647 N N . LYS A 1 86 ? -1.698 1.487 -10.229 1.00 98.38 86 LYS A N 1
ATOM 648 C CA . LYS A 1 86 ? -2.283 0.403 -11.019 1.00 98.38 86 LYS A CA 1
ATOM 649 C C . LYS A 1 86 ? -2.364 0.735 -12.502 1.00 98.38 86 LYS A C 1
ATOM 651 O O . LYS A 1 86 ? -2.013 -0.104 -13.322 1.00 98.38 86 LYS A O 1
ATOM 656 N N . GLU A 1 87 ? -2.801 1.946 -12.839 1.00 98.44 87 GLU A N 1
ATOM 657 C CA . GLU A 1 87 ? -2.910 2.426 -14.222 1.00 98.44 87 GLU A CA 1
ATOM 658 C C . GLU A 1 87 ? -1.570 2.340 -14.963 1.00 98.44 87 GLU A C 1
ATOM 660 O O . GLU A 1 87 ? -1.530 1.917 -16.114 1.00 98.44 87 GLU A O 1
ATOM 665 N N . VAL A 1 88 ? -0.466 2.651 -14.277 1.00 97.81 88 VAL A N 1
ATOM 666 C CA . VAL A 1 88 ? 0.886 2.538 -14.846 1.00 97.81 88 VAL A CA 1
ATOM 667 C C . VAL A 1 88 ? 1.502 1.139 -14.706 1.00 97.81 88 VAL A C 1
ATOM 669 O O . VAL A 1 88 ? 2.623 0.927 -15.152 1.00 97.81 88 VAL A O 1
ATOM 672 N N . GLY A 1 89 ? 0.805 0.176 -14.092 1.00 97.62 89 GLY A N 1
ATOM 673 C CA . GLY A 1 89 ? 1.267 -1.211 -13.954 1.00 97.62 89 GLY A CA 1
ATOM 674 C C . GLY A 1 89 ? 2.339 -1.448 -12.883 1.00 97.62 89 GLY A C 1
ATOM 675 O O . GLY A 1 89 ? 3.015 -2.473 -12.921 1.00 97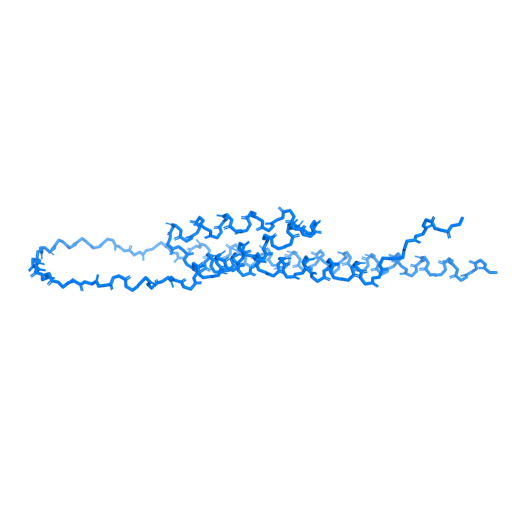.62 89 GLY A O 1
ATOM 676 N N . PHE A 1 90 ? 2.505 -0.528 -11.927 1.00 98.06 90 PHE A N 1
ATOM 677 C CA . PHE A 1 90 ? 3.526 -0.611 -10.869 1.00 98.06 90 PHE A CA 1
ATOM 678 C C . PHE A 1 90 ? 2.950 -0.870 -9.468 1.00 98.06 90 PHE A C 1
ATOM 680 O O . PHE A 1 90 ? 3.689 -0.775 -8.490 1.00 98.06 90 PHE A O 1
ATOM 687 N N . GLU A 1 91 ? 1.658 -1.187 -9.329 1.00 97.38 91 GLU A N 1
ATOM 688 C CA . GLU A 1 91 ? 1.062 -1.439 -8.009 1.00 97.38 91 GLU A CA 1
ATOM 689 C C . GLU A 1 91 ? 1.766 -2.578 -7.251 1.00 97.38 91 GLU A C 1
ATOM 691 O O . GLU A 1 91 ? 2.064 -3.643 -7.795 1.00 97.38 91 GLU A O 1
ATOM 696 N N . TRP A 1 92 ? 2.025 -2.364 -5.961 1.00 98.00 92 TRP A N 1
ATOM 697 C CA . TRP A 1 92 ? 2.548 -3.415 -5.095 1.00 98.00 92 TRP A CA 1
ATOM 698 C C . TRP A 1 92 ? 1.403 -4.295 -4.584 1.00 98.00 92 TRP A C 1
ATOM 700 O O . TRP A 1 92 ? 0.330 -3.811 -4.224 1.00 98.00 92 TRP A O 1
ATOM 710 N N . SER A 1 93 ? 1.650 -5.602 -4.470 1.00 97.94 93 SER A N 1
ATOM 711 C CA . SER A 1 93 ? 0.628 -6.596 -4.100 1.00 97.94 93 SER A CA 1
ATOM 712 C C . SER A 1 93 ? 0.011 -6.398 -2.708 1.00 97.94 93 SER A C 1
ATOM 714 O O . SER A 1 93 ? -1.053 -6.941 -2.413 1.00 97.94 93 SER A O 1
ATOM 716 N N . THR A 1 94 ? 0.665 -5.633 -1.834 1.00 98.44 94 THR A N 1
ATOM 717 C CA . THR A 1 94 ? 0.213 -5.341 -0.469 1.00 98.44 94 THR A CA 1
ATOM 718 C C . THR A 1 94 ? -0.691 -4.118 -0.369 1.00 98.44 94 THR A C 1
ATOM 720 O 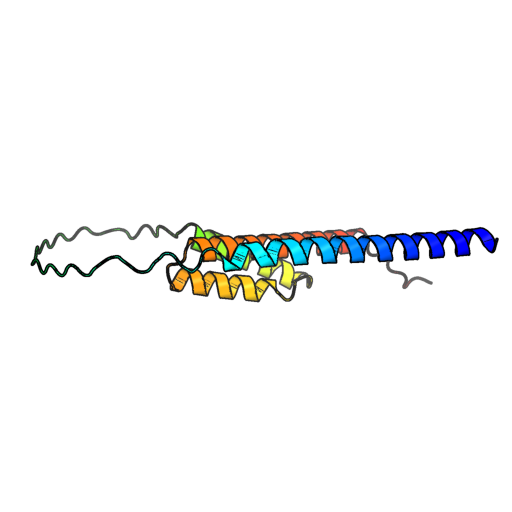O . THR A 1 94 ? -1.437 -4.007 0.606 1.00 98.44 94 THR A O 1
ATOM 723 N N . THR A 1 95 ? -0.664 -3.218 -1.354 1.00 98.56 95 THR A N 1
ATOM 724 C CA . THR A 1 95 ? -1.268 -1.886 -1.231 1.00 98.56 95 THR A CA 1
ATOM 725 C C . THR A 1 95 ? -2.786 -1.952 -1.092 1.00 98.56 95 THR A C 1
ATOM 727 O O . THR A 1 95 ? -3.331 -1.374 -0.151 1.00 98.56 95 THR A O 1
ATOM 730 N N . GLN A 1 96 ? -3.471 -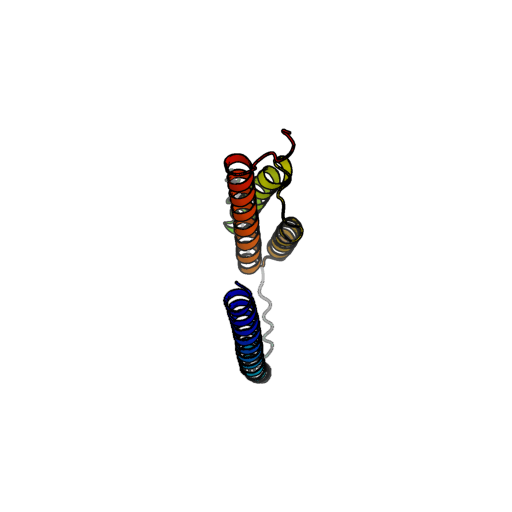2.727 -1.939 1.00 98.62 96 GLN A N 1
ATOM 731 C CA . GLN A 1 96 ? -4.927 -2.881 -1.841 1.00 98.62 96 GLN A CA 1
ATOM 732 C C . GLN A 1 96 ? -5.347 -3.499 -0.502 1.00 98.62 96 GLN A C 1
ATOM 734 O O . GLN A 1 96 ? -6.271 -3.018 0.145 1.00 98.62 96 GLN A O 1
ATOM 739 N N . LYS A 1 97 ? -4.607 -4.504 -0.021 1.00 98.69 97 LYS A N 1
ATOM 740 C CA . LYS A 1 97 ? -4.887 -5.135 1.273 1.00 98.69 97 LYS A CA 1
ATOM 741 C C . LYS A 1 97 ? -4.799 -4.134 2.429 1.00 98.69 97 LYS A C 1
ATOM 743 O O . LYS A 1 97 ? -5.612 -4.201 3.346 1.00 98.69 97 LYS A O 1
ATOM 748 N N . LEU A 1 98 ? -3.831 -3.216 2.404 1.00 98.88 98 LEU A N 1
ATOM 749 C CA . LEU A 1 98 ? -3.724 -2.161 3.417 1.00 98.88 98 LEU A CA 1
ATOM 750 C C . LEU A 1 98 ? -4.930 -1.213 3.382 1.00 98.88 98 LEU A C 1
ATOM 752 O O . LEU A 1 98 ? -5.416 -0.828 4.443 1.00 98.88 98 LEU A O 1
ATOM 756 N N . ILE A 1 99 ? -5.432 -0.874 2.190 1.00 98.81 99 ILE A N 1
ATOM 757 C CA . ILE A 1 99 ? -6.643 -0.053 2.018 1.00 98.81 99 ILE A CA 1
ATOM 758 C C . ILE A 1 99 ? -7.862 -0.783 2.590 1.00 98.81 99 ILE A C 1
ATOM 760 O O . ILE A 1 99 ? -8.597 -0.209 3.392 1.00 98.81 99 ILE A O 1
ATOM 764 N N . ASP A 1 100 ? -8.036 -2.060 2.254 1.00 98.81 100 ASP A N 1
ATOM 765 C CA . ASP A 1 100 ? -9.160 -2.865 2.739 1.00 98.81 100 ASP A CA 1
ATOM 766 C C . ASP A 1 100 ? -9.133 -2.996 4.270 1.00 98.81 100 ASP A C 1
ATOM 768 O O . ASP A 1 100 ? -10.166 -2.901 4.934 1.00 98.81 100 ASP A O 1
ATOM 772 N N . GLN A 1 101 ? -7.945 -3.183 4.853 1.00 98.62 101 GLN A N 1
ATOM 773 C CA . GLN A 1 101 ? -7.766 -3.224 6.305 1.00 98.62 101 GLN A CA 1
ATOM 774 C C . GLN A 1 101 ? -8.035 -1.861 6.956 1.00 98.62 101 GLN A C 1
ATOM 776 O O . GLN A 1 101 ? -8.622 -1.818 8.036 1.00 98.62 101 GLN A O 1
ATOM 781 N N . ALA A 1 102 ? -7.648 -0.754 6.314 1.00 98.69 102 ALA A N 1
ATOM 782 C CA . ALA A 1 102 ? -7.939 0.589 6.808 1.00 98.69 102 ALA A CA 1
ATOM 783 C C . ALA A 1 102 ? -9.452 0.854 6.846 1.00 98.69 102 ALA A C 1
ATOM 785 O O . ALA A 1 102 ? -9.968 1.322 7.857 1.00 98.69 102 ALA A O 1
ATOM 786 N N . GLN A 1 103 ? -10.174 0.469 5.789 1.00 98.62 103 GLN A N 1
ATOM 787 C CA . GLN A 1 103 ? -11.636 0.558 5.730 1.00 98.62 103 GLN A CA 1
ATOM 788 C C . GLN A 1 103 ? -12.316 -0.305 6.798 1.00 98.62 103 GLN A C 1
ATOM 790 O O . GLN A 1 103 ? -13.318 0.102 7.382 1.00 98.62 103 GLN A O 1
ATOM 795 N N . GLN A 1 104 ? -11.797 -1.508 7.059 1.00 98.62 104 GLN A N 1
ATOM 796 C CA . GLN A 1 104 ? -12.312 -2.372 8.126 1.00 98.62 104 GLN A CA 1
ATOM 797 C C . GLN A 1 104 ? -12.101 -1.749 9.509 1.00 98.62 104 GLN A C 1
ATOM 799 O O . GLN A 1 104 ? -13.032 -1.736 10.310 1.00 98.62 104 GLN A O 1
ATOM 804 N N . ALA A 1 105 ? -10.911 -1.201 9.773 1.00 98.19 105 ALA A N 1
ATOM 805 C CA . ALA A 1 105 ? -10.610 -0.511 11.025 1.00 98.19 105 ALA A CA 1
ATOM 806 C C . ALA A 1 105 ? -11.506 0.722 11.223 1.00 98.19 105 ALA A C 1
ATOM 808 O O . ALA A 1 105 ? -12.061 0.909 12.302 1.00 98.19 105 ALA A O 1
ATOM 809 N N . GLU A 1 106 ? -11.731 1.507 10.168 1.00 98.00 106 GLU A N 1
ATOM 810 C CA . GLU A 1 106 ? -12.623 2.667 10.211 1.00 98.00 106 GLU A CA 1
ATOM 811 C C . GLU A 1 106 ? -14.070 2.272 10.525 1.00 98.00 106 GLU A C 1
ATOM 813 O O . GLU A 1 106 ? -14.687 2.857 11.412 1.00 98.00 106 GLU A O 1
ATOM 818 N N . LYS A 1 107 ? -14.593 1.228 9.869 1.00 96.94 107 LYS A N 1
ATOM 819 C CA . LYS A 1 107 ? -15.934 0.687 10.155 1.00 96.94 107 LYS A CA 1
ATOM 820 C C . LYS A 1 107 ? -16.066 0.154 11.582 1.00 96.94 107 LYS A C 1
ATOM 822 O O . LYS A 1 107 ? -17.162 0.162 12.132 1.00 96.94 107 LYS A O 1
ATOM 827 N N . ALA A 1 108 ? -14.966 -0.306 12.174 1.00 96.81 108 ALA A N 1
ATOM 828 C CA . ALA A 1 108 ? -14.906 -0.733 13.569 1.00 96.81 108 ALA A CA 1
ATOM 829 C C . ALA A 1 108 ? -14.729 0.437 14.560 1.00 96.81 108 ALA A C 1
ATOM 831 O O . ALA A 1 108 ? -14.677 0.204 15.766 1.00 96.81 108 ALA A O 1
ATOM 832 N N . GLY A 1 109 ? -14.618 1.680 14.079 1.00 95.88 109 GLY A N 1
ATOM 833 C CA . GLY A 1 109 ? -14.370 2.867 14.900 1.00 95.88 109 GLY A CA 1
ATOM 834 C C . GLY A 1 109 ? -12.907 3.054 15.320 1.00 95.88 109 GLY A C 1
ATOM 835 O O . GLY A 1 109 ? -12.595 4.017 16.020 1.00 95.88 109 GLY A O 1
ATOM 836 N N . ASP A 1 110 ? -11.989 2.189 14.875 1.00 97.56 110 ASP A N 1
ATOM 837 C CA . ASP A 1 110 ? -10.550 2.322 15.124 1.00 97.56 110 ASP A CA 1
ATOM 838 C C . ASP A 1 110 ? -9.916 3.276 14.102 1.00 97.56 110 ASP A C 1
ATOM 840 O O . ASP A 1 110 ? -9.183 2.899 13.182 1.00 97.56 110 ASP A O 1
ATOM 844 N N . THR A 1 111 ? -10.233 4.560 14.265 1.00 96.62 111 THR A N 1
ATOM 845 C CA . THR A 1 111 ? -9.778 5.648 13.387 1.00 96.62 111 THR A CA 1
ATOM 846 C C . THR A 1 111 ? -8.256 5.801 13.385 1.00 96.62 111 THR A C 1
ATOM 848 O O . THR A 1 111 ? -7.672 6.188 12.367 1.00 96.62 111 THR A O 1
ATOM 851 N N . LYS A 1 112 ? -7.578 5.446 14.485 1.00 97.12 112 LYS A N 1
ATOM 852 C CA . LYS A 1 112 ? -6.115 5.481 14.579 1.00 97.12 112 LYS A CA 1
ATOM 853 C C . LYS A 1 112 ? -5.490 4.402 13.699 1.00 97.12 112 LYS A C 1
ATOM 855 O O . LYS A 1 112 ? -4.650 4.722 12.858 1.00 97.12 112 LYS A O 1
ATOM 860 N N . LEU A 1 113 ? -5.911 3.146 13.855 1.00 98.06 113 LEU A N 1
ATOM 861 C CA . LEU A 1 113 ? -5.418 2.050 13.024 1.00 98.06 113 LEU A CA 1
ATOM 862 C C . LEU A 1 113 ? -5.759 2.277 11.547 1.00 98.06 113 LEU A C 1
ATOM 864 O O . LEU A 1 113 ? -4.905 2.057 10.686 1.00 98.06 113 LEU A O 1
ATOM 868 N N . ALA A 1 114 ? -6.964 2.775 11.255 1.00 98.50 114 ALA A N 1
ATOM 869 C CA . ALA A 1 114 ? -7.377 3.148 9.905 1.00 98.50 114 ALA A CA 1
ATOM 870 C C . ALA A 1 114 ? -6.404 4.154 9.272 1.00 98.50 114 ALA A C 1
ATOM 872 O O . ALA A 1 114 ? -5.882 3.919 8.181 1.00 98.50 114 ALA A O 1
ATOM 873 N N . SER A 1 115 ? -6.083 5.228 9.999 1.00 98.44 115 SER A N 1
ATOM 874 C CA . SER A 1 115 ? -5.146 6.265 9.551 1.00 98.44 115 SER A CA 1
ATOM 875 C C . SER A 1 115 ? -3.735 5.711 9.325 1.00 98.44 115 SER A C 1
ATOM 877 O O . SER A 1 115 ? -3.091 6.024 8.320 1.00 98.44 115 SER A O 1
ATOM 879 N N . GLU A 1 116 ? -3.247 4.849 10.223 1.00 98.56 116 GLU A N 1
ATOM 880 C CA . GLU A 1 116 ? -1.926 4.222 10.101 1.00 98.56 116 GLU A CA 1
ATOM 881 C C . GLU A 1 116 ? -1.824 3.301 8.875 1.00 98.56 116 GLU A C 1
ATOM 883 O O . GLU A 1 116 ? -0.821 3.327 8.155 1.00 98.56 116 GLU A O 1
ATOM 888 N N . LEU A 1 117 ? -2.847 2.479 8.630 1.00 98.81 117 LEU A N 1
ATOM 889 C CA . LEU A 1 117 ? -2.909 1.570 7.484 1.00 98.81 117 LEU A CA 1
ATOM 890 C C . LEU A 1 117 ? -3.044 2.336 6.165 1.00 98.81 117 LEU A C 1
ATOM 892 O O . LEU A 1 117 ? -2.285 2.074 5.230 1.00 98.81 117 LEU A O 1
ATOM 896 N N . ALA A 1 118 ? -3.927 3.335 6.115 1.00 98.81 118 ALA A N 1
ATOM 897 C CA . ALA A 1 118 ? -4.099 4.193 4.949 1.00 98.81 118 ALA A CA 1
ATOM 898 C C . ALA A 1 118 ? -2.809 4.957 4.614 1.00 98.81 118 ALA A C 1
ATOM 900 O O . ALA A 1 118 ? -2.375 4.978 3.464 1.00 98.81 118 ALA A O 1
ATOM 901 N N . THR A 1 119 ? -2.110 5.490 5.620 1.00 98.81 119 THR A N 1
ATOM 902 C CA . THR A 1 119 ? -0.815 6.163 5.423 1.00 98.81 119 THR A CA 1
ATOM 903 C C . THR A 1 119 ? 0.246 5.219 4.849 1.00 98.81 119 THR A C 1
ATOM 905 O O . THR A 1 119 ? 1.029 5.616 3.980 1.00 98.81 119 THR A O 1
ATOM 908 N N . LYS A 1 120 ? 0.278 3.952 5.288 1.00 98.81 120 LYS A N 1
ATOM 909 C CA . LYS A 1 120 ? 1.169 2.937 4.699 1.00 98.81 120 LYS A CA 1
ATOM 910 C C . LYS A 1 120 ? 0.823 2.684 3.230 1.00 98.81 120 LYS A C 1
ATOM 912 O O . LYS A 1 120 ? 1.733 2.702 2.404 1.00 98.81 120 LYS A O 1
ATOM 917 N N . ALA A 1 121 ? -0.459 2.538 2.893 1.00 98.88 121 ALA A N 1
ATOM 918 C CA . ALA A 1 121 ? -0.906 2.364 1.510 1.00 98.88 121 ALA A CA 1
ATOM 919 C C . ALA A 1 121 ? -0.556 3.571 0.616 1.00 98.88 121 ALA A C 1
ATOM 921 O O . ALA A 1 121 ? -0.071 3.393 -0.503 1.00 98.88 121 ALA A O 1
ATOM 922 N N . ILE A 1 122 ? -0.708 4.802 1.125 1.00 98.81 122 ILE A N 1
ATOM 923 C CA . ILE A 1 122 ? -0.270 6.029 0.434 1.00 98.81 122 ILE A CA 1
ATOM 924 C C . ILE A 1 122 ? 1.230 5.964 0.138 1.00 98.81 122 ILE A C 1
ATOM 926 O O . ILE A 1 122 ? 1.661 6.286 -0.970 1.00 98.81 122 ILE A O 1
ATOM 930 N N . LYS A 1 123 ? 2.041 5.552 1.119 1.00 98.88 123 LYS A N 1
ATOM 931 C CA . LYS A 1 123 ? 3.493 5.440 0.951 1.00 98.88 123 LYS A CA 1
ATOM 932 C C . LYS A 1 123 ? 3.866 4.402 -0.109 1.00 98.88 123 LYS A C 1
ATOM 934 O O . LYS A 1 123 ? 4.707 4.698 -0.953 1.00 98.88 123 LYS A O 1
ATOM 939 N N . GLU A 1 124 ? 3.255 3.218 -0.088 1.00 98.69 124 GLU A N 1
ATOM 940 C CA . GLU A 1 124 ? 3.496 2.184 -1.107 1.00 98.69 124 GLU A CA 1
ATOM 941 C C . GLU A 1 124 ? 3.096 2.661 -2.507 1.00 98.69 124 GLU A C 1
ATOM 943 O O . GLU A 1 124 ? 3.878 2.530 -3.448 1.00 98.69 124 GLU A O 1
ATOM 948 N N . SER A 1 125 ? 1.939 3.313 -2.631 1.00 98.75 125 SER A N 1
ATOM 949 C CA . SER A 1 125 ? 1.465 3.864 -3.906 1.00 98.75 125 SER A CA 1
ATOM 950 C C . SER A 1 125 ? 2.408 4.940 -4.453 1.00 98.75 125 SER A C 1
ATOM 952 O O . SER A 1 125 ? 2.779 4.915 -5.624 1.00 98.75 125 SER A O 1
ATOM 954 N N . LYS A 1 126 ? 2.869 5.868 -3.603 1.00 98.69 126 LYS A N 1
ATOM 955 C CA . LYS A 1 126 ? 3.830 6.912 -4.004 1.00 98.69 126 LYS A CA 1
ATOM 956 C C . LYS A 1 126 ? 5.177 6.325 -4.423 1.00 98.69 126 LYS A C 1
ATOM 958 O O . LYS A 1 126 ? 5.759 6.785 -5.402 1.00 98.69 126 LYS A O 1
ATOM 963 N N . ASN A 1 127 ? 5.657 5.303 -3.716 1.00 98.69 127 ASN A N 1
ATOM 964 C CA . ASN A 1 127 ? 6.877 4.594 -4.101 1.00 98.69 127 ASN A CA 1
ATOM 965 C C . ASN A 1 127 ? 6.712 3.885 -5.450 1.00 98.69 127 ASN A C 1
ATOM 967 O O . ASN A 1 127 ? 7.610 3.962 -6.281 1.00 98.69 127 ASN A O 1
ATOM 971 N N . SER A 1 128 ? 5.561 3.250 -5.679 1.00 98.44 128 SER A N 1
ATOM 972 C CA . SER A 1 128 ? 5.221 2.589 -6.945 1.00 98.44 128 SER A CA 1
ATOM 973 C C . SER A 1 128 ? 5.247 3.576 -8.116 1.00 98.44 128 SER A C 1
ATOM 975 O O . SER A 1 128 ? 5.880 3.324 -9.135 1.00 98.44 128 SER A O 1
ATOM 977 N N . LEU A 1 129 ? 4.643 4.755 -7.945 1.00 98.56 129 LEU A N 1
ATOM 978 C CA . LEU A 1 129 ? 4.660 5.818 -8.956 1.00 98.56 129 LEU A CA 1
ATOM 979 C C . LEU A 1 129 ? 6.070 6.363 -9.219 1.00 98.56 129 LEU A C 1
ATOM 981 O O . LEU A 1 129 ? 6.433 6.622 -10.364 1.00 98.56 129 LEU A O 1
ATOM 985 N N . ALA A 1 130 ? 6.887 6.518 -8.175 1.00 98.38 130 ALA A N 1
ATOM 986 C CA . ALA A 1 130 ? 8.280 6.925 -8.338 1.00 98.38 130 ALA A CA 1
ATOM 987 C C . ALA A 1 130 ? 9.101 5.865 -9.093 1.00 98.38 130 ALA A C 1
ATOM 989 O O . ALA A 1 130 ? 9.946 6.220 -9.913 1.00 98.38 130 ALA A O 1
ATOM 990 N N . GLN A 1 131 ? 8.837 4.577 -8.852 1.00 97.81 131 GLN A N 1
ATOM 991 C CA . GLN A 1 131 ? 9.450 3.479 -9.600 1.00 97.81 131 GLN A CA 1
ATOM 992 C C . GLN A 1 131 ? 9.027 3.487 -11.068 1.00 97.81 131 GLN A C 1
ATOM 994 O O . GLN A 1 131 ? 9.893 3.352 -11.927 1.00 97.81 131 GLN A O 1
ATOM 999 N N . ALA A 1 132 ? 7.740 3.706 -11.351 1.00 97.81 132 ALA A N 1
ATOM 1000 C CA . ALA A 1 132 ? 7.235 3.830 -12.715 1.00 97.81 132 ALA A CA 1
ATOM 1001 C C . ALA A 1 132 ? 7.937 4.966 -13.468 1.00 97.81 132 ALA A C 1
ATOM 1003 O O . ALA A 1 132 ? 8.473 4.752 -14.550 1.00 97.81 132 ALA A O 1
ATOM 1004 N N . LYS A 1 133 ? 8.025 6.151 -12.848 1.00 97.75 133 LYS A N 1
ATOM 1005 C CA . LYS A 1 133 ? 8.735 7.307 -13.415 1.00 97.75 133 LYS A CA 1
ATOM 1006 C C . LYS A 1 133 ? 10.212 7.010 -13.673 1.00 97.75 133 LYS A C 1
ATOM 1008 O O . LYS A 1 133 ? 10.734 7.353 -14.724 1.00 97.75 133 LYS A O 1
ATOM 1013 N N . TYR A 1 134 ? 10.892 6.373 -12.721 1.00 97.06 134 TYR A N 1
ATOM 1014 C CA . TYR A 1 134 ? 12.300 6.023 -12.896 1.00 97.06 134 TYR A CA 1
ATOM 1015 C C . TYR A 1 134 ? 12.501 5.034 -14.046 1.00 97.06 134 TYR A C 1
ATOM 1017 O O . TYR A 1 134 ? 13.438 5.196 -14.824 1.00 97.06 134 TYR A O 1
ATOM 1025 N N . ALA A 1 135 ? 11.629 4.026 -14.149 1.00 95.69 135 ALA A N 1
ATOM 1026 C CA . ALA A 1 135 ? 11.663 3.060 -15.235 1.00 95.69 135 ALA A CA 1
ATOM 1027 C C . ALA A 1 135 ? 11.454 3.752 -16.586 1.00 95.69 135 ALA A C 1
ATOM 1029 O O . ALA A 1 135 ? 12.275 3.558 -17.468 1.00 95.69 135 ALA A O 1
ATOM 1030 N N . ASP A 1 136 ? 10.446 4.613 -16.714 1.00 94.44 136 ASP A N 1
ATOM 1031 C CA . ASP A 1 136 ? 10.188 5.391 -17.934 1.00 94.44 136 ASP A CA 1
ATOM 1032 C C . ASP A 1 136 ? 11.414 6.218 -18.375 1.00 94.44 136 ASP A C 1
ATOM 1034 O O . ASP A 1 136 ? 11.809 6.197 -19.536 1.00 94.44 136 ASP A O 1
ATOM 1038 N N . GLU A 1 137 ? 12.098 6.867 -17.428 1.00 95.12 137 GLU A N 1
ATOM 1039 C CA . GLU A 1 137 ? 13.270 7.708 -17.710 1.00 95.12 137 GLU A CA 1
ATOM 1040 C C . GLU A 1 137 ? 14.555 6.925 -18.040 1.00 95.12 137 GLU A C 1
ATOM 1042 O O . GLU A 1 137 ? 15.457 7.469 -18.680 1.00 95.12 137 GLU A O 1
ATOM 1047 N N . HIS A 1 138 ? 14.686 5.682 -17.565 1.00 92.88 138 HIS A N 1
ATOM 1048 C CA . HIS A 1 138 ? 15.954 4.934 -17.600 1.00 92.88 138 HIS A CA 1
ATOM 1049 C C . HIS A 1 138 ? 15.861 3.582 -18.305 1.00 92.88 138 HIS A C 1
ATOM 1051 O O . HIS A 1 138 ? 16.855 2.849 -18.338 1.00 92.88 138 HIS A O 1
ATOM 1057 N N . TRP A 1 139 ? 14.703 3.222 -18.859 1.00 87.19 139 TRP A N 1
ATOM 1058 C CA . TRP A 1 139 ? 14.556 1.988 -19.613 1.00 87.19 139 TRP A CA 1
ATOM 1059 C C . TRP A 1 139 ? 15.385 2.074 -20.894 1.00 87.19 139 TRP A C 1
ATOM 1061 O O . TRP A 1 139 ? 15.000 2.707 -21.875 1.00 87.19 139 TRP A O 1
ATOM 1071 N N . GLN A 1 140 ? 16.553 1.436 -20.886 1.00 80.12 140 GLN A N 1
ATOM 1072 C CA . GLN A 1 140 ? 17.332 1.250 -22.099 1.00 80.12 140 GLN A CA 1
ATOM 1073 C C . GLN A 1 140 ? 16.749 0.062 -22.845 1.00 80.12 140 GLN A C 1
ATOM 1075 O O . GLN A 1 140 ? 16.874 -1.084 -22.414 1.00 80.12 140 GLN A O 1
ATOM 1080 N N . ASP A 1 141 ? 16.096 0.350 -23.963 1.00 71.69 141 ASP A N 1
ATOM 1081 C CA . ASP A 1 141 ? 15.664 -0.686 -24.879 1.00 71.69 141 ASP A CA 1
ATOM 1082 C C . ASP A 1 141 ? 16.895 -1.348 -25.517 1.00 71.69 141 ASP A C 1
ATOM 1084 O O . ASP A 1 141 ? 17.536 -0.810 -26.416 1.00 71.69 141 ASP A O 1
ATOM 1088 N N . HIS A 1 142 ? 17.256 -2.526 -25.015 1.00 68.69 142 HIS A N 1
ATOM 1089 C CA . HIS A 1 142 ? 18.331 -3.351 -25.565 1.00 68.69 142 HIS A CA 1
ATOM 1090 C C . HIS A 1 142 ? 17.932 -4.085 -26.861 1.00 68.69 142 HIS A C 1
ATOM 1092 O O . HIS A 1 142 ? 18.687 -4.938 -27.322 1.00 68.69 142 HIS A O 1
ATOM 1098 N N . THR A 1 143 ? 16.772 -3.790 -27.463 1.00 64.94 143 THR A N 1
ATOM 1099 C CA . THR A 1 143 ? 16.309 -4.469 -28.688 1.00 64.94 143 THR A CA 1
ATOM 1100 C C . THR A 1 143 ? 16.791 -3.856 -30.009 1.00 64.94 143 THR A C 1
ATOM 1102 O O . THR A 1 143 ? 16.334 -4.284 -31.066 1.00 64.94 143 THR A O 1
ATOM 1105 N N . ILE A 1 144 ? 17.776 -2.948 -30.007 1.00 56.56 144 ILE A N 1
ATOM 1106 C CA . ILE A 1 144 ? 18.402 -2.462 -31.252 1.00 56.56 144 ILE A CA 1
ATOM 1107 C C . ILE A 1 144 ? 19.883 -2.864 -31.336 1.00 56.56 144 ILE A C 1
ATOM 1109 O O . ILE A 1 144 ? 20.770 -2.101 -30.946 1.00 56.56 144 ILE A O 1
ATOM 1113 N N . ASN A 1 145 ? 20.117 -4.089 -31.827 1.00 48.66 145 ASN A N 1
ATOM 1114 C CA . ASN A 1 145 ? 20.975 -4.471 -32.974 1.00 48.66 145 ASN A CA 1
ATOM 1115 C C . ASN A 1 145 ? 21.286 -5.973 -32.971 1.00 48.66 145 ASN A C 1
ATOM 1117 O O . ASN A 1 145 ? 21.927 -6.448 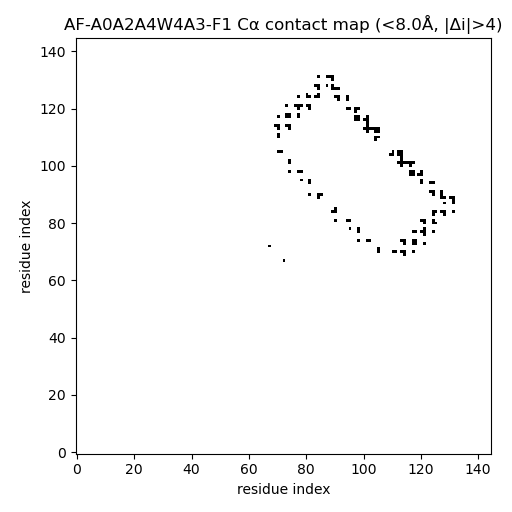-32.006 1.00 48.66 145 ASN A O 1
#

Radius of gyration: 26.73 Å; Cα contacts (8 Å, |Δi|>4): 89; chains: 1; bounding box: 80×35×72 Å

Mean predicted aligned error: 17.99 Å

pLDDT: mean 76.95, std 21.45, range [37.16, 98.88]

Solvent-accessible surface area (backbone atoms only — not comparable to full-atom values): 8690 Å² total; per-residue (Å²): 128,68,72,66,58,55,55,53,52,53,51,54,53,53,52,54,55,52,52,56,54,54,53,56,55,58,57,62,63,59,64,66,67,67,70,73,73,80,83,79,88,84,85,83,78,91,82,90,79,92,79,81,88,80,89,74,91,71,95,67,90,69,78,79,73,77,78,71,49,73,30,54,54,36,40,52,50,16,51,56,37,36,51,54,10,46,75,73,71,37,56,58,92,60,35,64,57,28,40,55,50,12,54,51,28,40,77,70,66,37,44,66,59,9,35,54,29,7,49,50,17,35,51,50,19,52,50,20,42,53,50,46,52,49,44,71,78,63,65,75,79,81,84,82,127

Nearest PDB structures (foldseek):
  5los-assembly1_A  TM=4.429E-01  e=4.449E+00  Serendipita indica DSM 11827
  5i7d-assembly1_A  TM=2.631E-01  e=8.475E+00  Homo sapiens

Foldseek 3Di:
DPPVVVVVVVVVVVVVVVVVVVVVVVVVVVVVVVPPPPPPPPDDDDDDDDDDDDDDDDDDPDPCPPPQDPLNVLLVLLVVLQVVLVVLPQHDPCLVVLSVVLVVCVVVVVSVSSNVSSVVSNVRSVVSVVVSVVCVVPVDDPPDD

Secondary structure (DSSP, 8-state):
--HHHHHHHHHHHHHHHHHHHHHHHHHHHHTTTTTSSTTS-----------------------------HHHHHHHHHHHHHHHHHHTT---TTHHHHHHHHHHHHHTT-HHHHHHHHHHHHHHHHHHHHHHHHHHHH---TT--

Sequence (145 aa):
MGLALENNLLEKLRNRKMIKNKLNKIVSQKSKLLVFVLAMLSLSACQKTDSETSTNDNASTEIVEQTTSESSNLIAEASKQSAKAKEVGFEWSTTQKLIDQAQQAEKAGDTKLASELATKAIKESKNSLAQAKYADEHWQDHTIN

=== Feature glossary ===
The record interleaves many kinds of information about one protein. Here is each kind framed as the question it answers.

Q: What does the local fold look like, residue by residue?
A: The Foldseek 3Di string encodes local tertiary geometry as a 20-letter alphabet — one character per residue — derived from the relative positions of nearby Cα atoms. Unlike the amino-acid sequence, 3Di is a direct function of the 3D structure, so two proteins with the same fold have similar 3Di strings even at low sequence identity.

Q: Which residues are in helices, strands, or loops?
A: The SS8 string is DSSP's per-residue secondary-structure call. α-helix (H) means an i→i+4 H-bond ladder; β-strand (E) means the residue participates in a β-sheet; 3₁₀ (G) and π (I) are tighter and wider helices; T/S are turns/bends; '-' is loop.

Q: How big and how compact is the whole molecule?
A: Radius of gyration (Rg) is the root-mean-square distance of Cα atoms from their centroid — a single number for overall size and compactness. A globular domain of N residues has Rg ≈ 2.2·N^0.38 Å; an extended or disordered chain has a much larger Rg. The Cα contact count is the number of residue pairs whose Cα atoms are within 8 Å and are more than four positions apart in sequence — a standard proxy for tertiary packing density. The bounding box is the smallest axis-aligned box enclosing all Cα atoms.

Q: Where is each backbone atom in 3D?
A: Structure coordinates are given as an mmCIF _atom_site loop: one row per atom with element, residue name, chain id, sequence number, and x/y/z position in Å. Only the four main-chain atoms per residue are included here; side chains are omitted to keep the record compact.

Q: What is the amino-acid chain?
A: Primary structure: the covalent order of the twenty standard amino acids along the backbone. Two proteins with the same sequence will (almost always) fold to the same structure; two with 30% identity often share a fold but not the details.

Q: What if only a Cα trace is available?
A: Three-state secondary structure (P-SEA) collapses the eight DSSP classes into helix (a), strand (b), and coil (c). P-SEA assigns these from Cα geometry alone — distances and angles — without requiring backbone oxygens, so it works on any Cα trace.

Q: What family and function is it annotated with?
A: Database cross-references. InterPro integrates a dozen domain/family signature databases into unified entries with residue-range hits. GO terms attach function/process/location labels with evidence codes. CATH codes position the fold in a four-level structural taxonomy. Organism is the NCBI-taxonomy species name.

Q: How confident is the AlphaFold model at each residue?
A: pLDDT is the predicted lDDT-Cα score: AlphaFold's confidence that the local environment of each residue (all inter-atomic distances within 15 Å) is correctly placed. It is a per-residue number between 0 and 100, with higher meaning more reliable.

Q: How mobile is each atom in the crystal?
A: B-factor (Debye–Waller factor) reflects atomic displacement in the crystal lattice. It is an experimental observable (units Å²), not a prediction; low values mean the atom is pinned down, high values mean it moves or is heterogeneous across the crystal.

Q: Which residues are buried vs exposed?
A: SASA measures how much of the protein is reachable by solvent. It is computed by rolling a water-sized probe over the atomic surface and summing the exposed area (Å²). Per-residue SASA distinguishes core (buried, low SASA) from surface (exposed, high SASA) residues; total SASA is a whole-molecule size measure.

Q: What do the diagnostic plots show?
A: Plot images: a contact map (which residues are close in 3D, as an N×N binary image), a Ramachandran scatter (backbone torsion angles, revealing secondary-structure composition at a glance), and — for AlphaFold structures — a PAE heatmap (pairwise prediction confidence).

Q: What known structures does this most resemble?
A: The Foldseek neighbor list gives the closest experimentally determined structures in the PDB, ranked by structural alignment. TM-score near 1 means near-identical fold; near 0.3 means only rough topology match. This is how one finds what a novel AlphaFold prediction most resembles in the solved-structure universe.

Q: Are the domains correctly placed relative to each other?
A: Predicted aligned error is AlphaFold's pairwise confidence. Unlike pLDDT (per-residue), PAE is per-residue-pair and captures whether two parts of the structure are correctly placed relative to each other. Units are ångströms of expected positional error.

Q: What do the rendered images show?
A: Structure images are PyMOL renders from six orthogonal camera directions. Cartoon representation draws helices as coils and strands as arrows; sticks shows the backbone as bonds; surface shows the solvent-excluded envelope. Rainbow coloring maps sequence position to hue (blue→red, N→C); chain coloring assigns a distinct color per polypeptide.

Q: What are the backbone torsion angles?
A: φ (phi) and ψ (psi) are the two rotatable backbone dihedrals per residue: φ is the C(i-1)–N–Cα–C torsion, ψ is the N–Cα–C–N(i+1) torsion, both in degrees on (−180°, 180°]. α-helical residues cluster near (−60°, −45°); β-strand residues near (−120°, +130°). A Ramachandran plot is simply a scatter of (φ, ψ) for every residue.